Protein AF-A0A4V2HFD7-F1 (afdb_monomer_lite)

Structure (mmCIF, N/CA/C/O backbone):
data_AF-A0A4V2HFD7-F1
#
_entry.id   AF-A0A4V2HFD7-F1
#
loop_
_atom_site.group_PDB
_atom_site.id
_atom_site.type_symbol
_atom_site.label_atom_id
_atom_site.label_alt_id
_atom_site.label_comp_id
_atom_site.label_asym_id
_atom_site.label_entity_id
_atom_site.label_seq_id
_atom_site.pdbx_PDB_ins_code
_atom_site.Cartn_x
_atom_site.Cartn_y
_atom_site.Cartn_z
_atom_site.occupancy
_atom_site.B_iso_or_equiv
_atom_site.auth_seq_id
_atom_site.auth_comp_id
_atom_site.auth_asym_id
_atom_site.auth_atom_id
_atom_site.pdbx_PDB_model_num
ATOM 1 N N . MET A 1 1 ? 8.746 -6.300 13.287 1.00 52.84 1 MET A N 1
ATOM 2 C CA . MET A 1 1 ? 8.370 -5.590 12.043 1.00 52.84 1 MET A CA 1
ATOM 3 C C . MET A 1 1 ? 6.891 -5.857 11.787 1.00 52.84 1 MET A C 1
ATOM 5 O O . MET A 1 1 ? 6.496 -7.004 11.933 1.00 52.84 1 MET A O 1
ATOM 9 N N . SER A 1 2 ? 6.051 -4.842 11.544 1.00 74.88 2 SER A N 1
ATOM 10 C CA . SER A 1 2 ? 4.606 -5.054 11.321 1.00 74.88 2 SER A CA 1
ATOM 11 C C . SER A 1 2 ? 4.318 -5.345 9.844 1.00 74.88 2 SER A C 1
ATOM 13 O O . SER A 1 2 ? 4.991 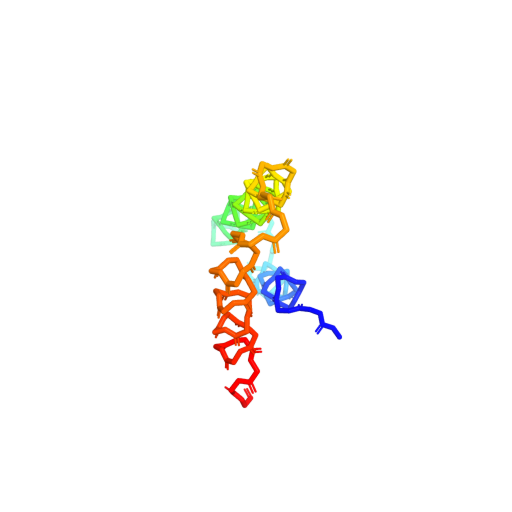-4.795 8.975 1.00 74.88 2 SER A O 1
ATOM 15 N N . ALA A 1 3 ? 3.322 -6.188 9.551 1.00 78.00 3 ALA A N 1
ATOM 16 C CA . ALA A 1 3 ? 2.988 -6.590 8.178 1.00 78.00 3 ALA A CA 1
ATOM 17 C C . ALA A 1 3 ? 2.785 -5.404 7.202 1.00 78.00 3 ALA A C 1
ATOM 19 O O . ALA A 1 3 ? 3.344 -5.450 6.110 1.00 78.00 3 ALA A O 1
ATOM 20 N N . PRO A 1 4 ? 2.119 -4.289 7.582 1.00 79.31 4 PRO A N 1
ATOM 21 C CA . PRO A 1 4 ? 2.001 -3.121 6.702 1.00 79.31 4 PRO A CA 1
ATOM 22 C C . PRO A 1 4 ? 3.346 -2.482 6.324 1.00 79.31 4 PRO A C 1
ATOM 24 O O . PRO A 1 4 ? 3.512 -2.002 5.209 1.00 79.31 4 PRO A O 1
ATOM 27 N N . VAL A 1 5 ? 4.320 -2.490 7.241 1.00 83.12 5 VAL A N 1
ATOM 28 C CA . VAL A 1 5 ? 5.675 -1.978 6.975 1.00 83.12 5 VAL A CA 1
ATOM 29 C C . VAL A 1 5 ? 6.440 -2.934 6.057 1.00 83.12 5 VAL A C 1
ATOM 31 O O . VAL A 1 5 ? 7.172 -2.479 5.185 1.00 83.12 5 VAL A O 1
ATOM 34 N N . ALA A 1 6 ? 6.241 -4.247 6.210 1.00 89.69 6 ALA A N 1
ATOM 35 C CA . ALA A 1 6 ? 6.854 -5.244 5.337 1.00 89.69 6 ALA A CA 1
ATOM 36 C C . ALA A 1 6 ? 6.360 -5.138 3.886 1.00 89.69 6 ALA A C 1
ATOM 38 O O . ALA A 1 6 ? 7.175 -5.201 2.972 1.00 89.69 6 ALA A O 1
ATOM 39 N N . VAL A 1 7 ? 5.061 -4.905 3.671 1.00 90.94 7 VAL A N 1
ATOM 40 C CA . VAL A 1 7 ? 4.496 -4.722 2.322 1.00 90.94 7 VAL A CA 1
ATOM 41 C C . VAL A 1 7 ? 5.109 -3.508 1.621 1.00 90.94 7 VAL A C 1
ATOM 43 O O . VAL A 1 7 ? 5.556 -3.630 0.485 1.00 90.94 7 VAL A O 1
ATOM 46 N N . LEU A 1 8 ? 5.192 -2.356 2.298 1.00 94.44 8 LEU A N 1
ATOM 47 C CA . LEU A 1 8 ? 5.808 -1.161 1.708 1.00 94.44 8 LEU A CA 1
ATOM 48 C C . LEU A 1 8 ? 7.291 -1.382 1.381 1.00 94.44 8 LEU A C 1
ATOM 50 O O . LEU A 1 8 ? 7.732 -0.986 0.310 1.00 94.44 8 LEU A O 1
ATOM 54 N N . ALA A 1 9 ? 8.029 -2.081 2.249 1.00 94.50 9 ALA A N 1
ATOM 55 C CA . ALA A 1 9 ? 9.437 -2.397 2.014 1.00 94.50 9 ALA A CA 1
ATOM 56 C C . ALA A 1 9 ? 9.657 -3.335 0.810 1.00 94.50 9 ALA A C 1
ATOM 58 O O . ALA A 1 9 ? 10.670 -3.225 0.122 1.00 94.50 9 ALA A O 1
ATOM 59 N N . VAL A 1 10 ? 8.724 -4.256 0.542 1.00 96.94 10 VAL A N 1
ATOM 60 C CA . VAL A 1 10 ? 8.770 -5.091 -0.670 1.00 96.94 10 VAL A CA 1
ATOM 61 C C . VAL A 1 10 ? 8.544 -4.232 -1.910 1.00 96.94 10 VAL A C 1
ATOM 63 O O . VAL A 1 10 ? 9.313 -4.339 -2.858 1.00 96.94 10 VAL A O 1
ATOM 66 N N . ILE A 1 11 ? 7.544 -3.346 -1.890 1.00 96.19 11 ILE A N 1
ATOM 67 C CA . ILE A 1 11 ? 7.273 -2.450 -3.022 1.00 96.19 11 ILE A CA 1
ATOM 68 C C . ILE A 1 11 ? 8.472 -1.527 -3.281 1.00 96.19 11 ILE A C 1
ATOM 70 O O . ILE A 1 11 ? 8.864 -1.367 -4.430 1.00 96.19 11 ILE A O 1
ATOM 74 N N . ASP A 1 12 ? 9.102 -0.991 -2.231 1.00 97.56 12 ASP A N 1
ATOM 75 C CA . ASP A 1 12 ? 10.321 -0.177 -2.342 1.00 97.56 12 ASP A CA 1
ATOM 76 C C . ASP A 1 12 ? 11.447 -0.923 -3.072 1.00 97.56 12 ASP A C 1
ATOM 78 O O . ASP A 1 12 ? 12.045 -0.394 -4.009 1.00 97.56 12 ASP A O 1
ATOM 82 N N . ARG A 1 13 ? 11.678 -2.192 -2.718 1.00 97.75 13 ARG A N 1
ATOM 83 C CA . ARG A 1 13 ? 12.669 -3.031 -3.402 1.00 97.75 13 ARG A CA 1
ATOM 84 C C . ARG A 1 13 ? 12.314 -3.276 -4.871 1.00 97.75 13 ARG A C 1
ATOM 86 O O . ARG A 1 13 ? 13.210 -3.299 -5.711 1.00 97.75 13 ARG A O 1
ATOM 93 N N . GLU A 1 14 ? 11.038 -3.477 -5.193 1.00 97.94 14 GLU A N 1
ATOM 94 C CA . GLU A 1 14 ? 10.613 -3.686 -6.582 1.00 97.94 14 GLU A CA 1
ATOM 95 C C . GLU A 1 14 ? 10.715 -2.401 -7.417 1.00 97.94 14 GLU A C 1
ATOM 97 O O . GLU A 1 14 ? 11.108 -2.470 -8.579 1.00 97.94 14 GLU A O 1
ATOM 102 N N . ILE A 1 15 ? 10.469 -1.225 -6.827 1.00 97.75 15 ILE A N 1
ATOM 103 C CA . ILE A 1 15 ? 10.718 0.072 -7.477 1.00 97.75 15 ILE A CA 1
ATOM 104 C C . ILE A 1 15 ? 12.204 0.211 -7.821 1.00 97.75 15 ILE A C 1
ATOM 106 O O . ILE A 1 15 ? 12.545 0.537 -8.958 1.00 97.75 15 ILE A O 1
ATOM 110 N N . GLU A 1 16 ? 13.098 -0.068 -6.867 1.00 97.00 16 GLU A N 1
ATOM 111 C CA . GLU A 1 16 ? 14.548 -0.041 -7.102 1.00 97.00 16 GLU A CA 1
ATOM 112 C C . GLU A 1 16 ? 14.955 -1.034 -8.199 1.00 97.00 16 GLU A C 1
ATOM 114 O O . GLU A 1 16 ? 15.708 -0.685 -9.110 1.00 97.00 16 GLU A O 1
ATOM 119 N N . ARG A 1 17 ? 14.409 -2.257 -8.157 1.00 97.19 17 ARG A N 1
ATOM 120 C CA . ARG A 1 17 ? 14.657 -3.302 -9.160 1.00 97.19 17 ARG A CA 1
ATOM 121 C C . ARG A 1 17 ? 14.188 -2.895 -10.559 1.00 97.19 17 ARG A C 1
ATOM 123 O O . ARG A 1 17 ? 14.854 -3.237 -11.534 1.00 97.19 17 ARG A O 1
ATOM 130 N N . ALA A 1 18 ? 13.075 -2.172 -10.660 1.00 96.62 18 ALA A N 1
ATOM 131 C CA . ALA A 1 18 ? 12.529 -1.659 -11.915 1.00 96.62 18 ALA A CA 1
ATOM 132 C C . ALA A 1 18 ? 13.249 -0.395 -12.429 1.00 96.62 18 ALA A C 1
ATOM 134 O O . ALA A 1 18 ? 12.898 0.119 -13.488 1.00 96.62 18 ALA A O 1
ATOM 135 N N . GLY A 1 19 ? 14.261 0.108 -11.710 1.00 95.94 19 GLY A N 1
ATOM 136 C CA . GLY A 1 19 ? 15.013 1.305 -12.092 1.00 95.94 19 GLY A CA 1
ATOM 137 C C . GLY A 1 19 ? 14.312 2.620 -11.741 1.00 95.94 19 GLY A C 1
ATOM 138 O O . GLY A 1 19 ? 14.596 3.649 -12.353 1.00 95.94 19 GLY A O 1
ATOM 139 N N . GLY A 1 20 ? 13.408 2.595 -10.759 1.00 94.56 20 GLY A N 1
ATOM 140 C CA . GLY A 1 20 ? 12.728 3.780 -10.252 1.00 94.56 20 GLY A CA 1
ATOM 141 C C . GLY A 1 20 ? 11.829 4.458 -11.284 1.00 94.56 20 GLY A C 1
ATOM 142 O O . GLY A 1 20 ? 11.258 3.832 -12.172 1.00 94.56 20 GLY A O 1
ATOM 143 N N . ASP A 1 21 ? 11.710 5.774 -11.184 1.00 95.25 21 ASP A N 1
ATOM 144 C CA . ASP A 1 21 ? 10.847 6.591 -12.043 1.00 95.25 21 ASP A CA 1
ATOM 145 C C . ASP A 1 21 ? 11.328 6.717 -13.500 1.00 95.25 21 ASP A C 1
ATOM 147 O O . ASP A 1 21 ? 10.607 7.236 -14.359 1.00 95.25 21 ASP A O 1
ATOM 151 N N . SER A 1 22 ? 12.533 6.230 -13.796 1.00 96.19 22 SER A N 1
ATOM 152 C CA . SER A 1 22 ? 13.130 6.288 -15.129 1.00 96.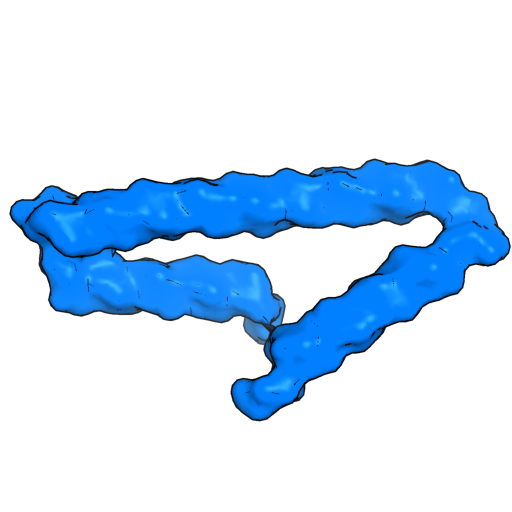19 22 SER A CA 1
ATOM 153 C C . SER A 1 22 ? 12.420 5.363 -16.125 1.00 96.19 22 SER A C 1
ATOM 155 O O . SER A 1 22 ? 12.399 5.653 -17.323 1.00 96.19 22 SER A O 1
ATOM 157 N N . TYR A 1 23 ? 11.768 4.302 -15.642 1.00 93.94 23 TYR A N 1
ATOM 158 C CA . TYR A 1 23 ? 11.059 3.313 -16.458 1.00 93.94 23 TYR A CA 1
ATOM 159 C C . TYR A 1 23 ? 9.559 3.301 -16.141 1.00 93.94 23 TYR A C 1
ATOM 161 O O . TYR A 1 23 ? 9.147 3.674 -15.044 1.00 93.94 23 TYR A O 1
ATOM 169 N N . SER A 1 24 ? 8.729 2.893 -17.110 1.00 95.56 24 SER A N 1
ATOM 170 C CA . SER A 1 24 ? 7.266 2.811 -16.939 1.00 95.56 24 SER A CA 1
ATOM 171 C C . SER A 1 24 ? 6.889 1.969 -15.728 1.00 95.56 24 SER A C 1
ATOM 173 O O . SER A 1 24 ? 6.163 2.439 -14.862 1.00 95.56 24 SER A O 1
ATOM 175 N N . ASP A 1 25 ? 7.477 0.782 -15.625 1.00 94.25 25 ASP A N 1
ATOM 176 C CA . ASP A 1 25 ? 7.125 -0.201 -14.605 1.00 94.25 25 ASP A CA 1
ATOM 177 C C . ASP A 1 25 ? 7.463 0.314 -13.200 1.00 94.25 25 ASP A C 1
ATOM 179 O O . ASP A 1 25 ? 6.701 0.119 -12.256 1.00 94.25 25 ASP A O 1
ATOM 183 N N . GLY A 1 26 ? 8.577 1.036 -13.051 1.00 97.06 26 GLY A N 1
ATOM 184 C CA . GLY A 1 26 ? 8.934 1.652 -11.778 1.00 97.06 26 GLY A CA 1
ATOM 185 C C . GLY A 1 26 ? 8.036 2.839 -11.410 1.0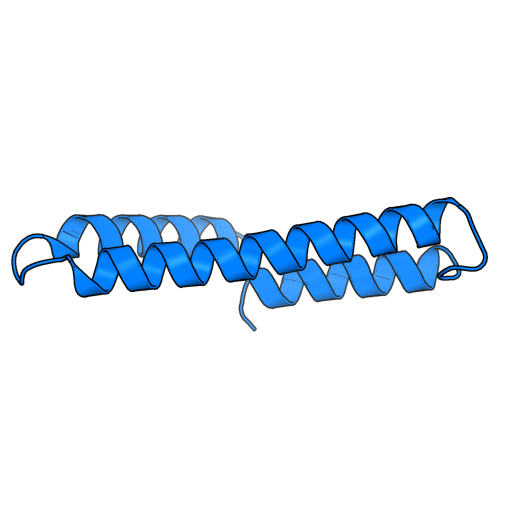0 97.06 26 GLY A C 1
ATOM 186 O O . GLY A 1 26 ? 7.718 3.000 -10.232 1.00 97.06 26 GLY A O 1
ATOM 187 N N . ARG A 1 27 ? 7.543 3.622 -12.384 1.00 97.69 27 ARG A N 1
ATOM 188 C CA . ARG A 1 27 ? 6.522 4.662 -12.134 1.00 97.69 27 ARG A CA 1
ATOM 189 C C . ARG A 1 27 ? 5.192 4.060 -11.688 1.00 97.69 27 ARG A C 1
ATOM 191 O O . ARG A 1 27 ? 4.641 4.517 -10.689 1.00 97.69 27 ARG A O 1
ATOM 198 N N . ASP A 1 28 ? 4.738 3.000 -12.348 1.00 97.81 28 ASP A N 1
ATOM 199 C CA . ASP A 1 28 ? 3.514 2.291 -11.964 1.00 97.81 28 ASP A CA 1
ATOM 200 C C . ASP A 1 28 ? 3.636 1.732 -10.534 1.00 97.81 28 ASP A C 1
ATOM 202 O O . ASP A 1 28 ? 2.726 1.867 -9.714 1.00 97.81 28 ASP A O 1
ATOM 206 N N . LEU A 1 29 ? 4.799 1.174 -10.175 1.00 97.69 29 LEU A N 1
ATOM 207 C CA . LEU A 1 29 ? 5.065 0.696 -8.815 1.00 97.69 29 LEU A CA 1
ATOM 208 C C . LEU A 1 29 ? 5.094 1.827 -7.773 1.00 97.69 29 LEU A C 1
ATOM 210 O O . LEU A 1 29 ? 4.636 1.620 -6.646 1.00 97.69 29 LEU A O 1
ATOM 214 N N . ILE A 1 30 ? 5.575 3.024 -8.123 1.00 97.69 30 ILE A N 1
ATOM 215 C CA . ILE A 1 30 ? 5.511 4.211 -7.252 1.00 97.69 30 ILE A CA 1
ATOM 216 C C . ILE A 1 30 ? 4.053 4.616 -6.991 1.00 97.69 30 ILE A C 1
ATOM 218 O O . ILE A 1 30 ? 3.694 4.909 -5.845 1.00 97.69 30 ILE A O 1
ATOM 222 N N . GLU A 1 31 ? 3.192 4.586 -8.010 1.00 97.44 31 GLU A N 1
ATOM 223 C CA . GLU A 1 31 ? 1.758 4.853 -7.847 1.00 97.44 31 GLU A CA 1
ATOM 224 C C . GLU A 1 31 ? 1.087 3.803 -6.952 1.00 97.44 31 GLU A C 1
ATOM 226 O O . GLU A 1 31 ? 0.376 4.149 -6.001 1.00 97.44 31 GLU A O 1
ATOM 231 N N . VAL A 1 32 ? 1.382 2.518 -7.180 1.00 96.94 32 VAL A N 1
ATOM 232 C CA . VAL A 1 32 ? 0.905 1.413 -6.333 1.00 96.94 32 VAL A CA 1
ATOM 233 C C . VAL A 1 32 ? 1.353 1.608 -4.887 1.00 96.94 32 VAL A C 1
ATOM 235 O O . VAL A 1 32 ? 0.546 1.475 -3.963 1.00 96.94 32 VAL A O 1
ATOM 238 N N . ARG A 1 33 ? 2.616 1.978 -4.663 1.00 97.50 33 ARG A N 1
ATOM 239 C CA . ARG A 1 33 ? 3.144 2.253 -3.325 1.00 97.50 33 ARG A CA 1
ATOM 240 C C . ARG A 1 33 ? 2.353 3.348 -2.618 1.00 97.50 33 ARG A C 1
ATOM 242 O O . ARG A 1 33 ? 2.006 3.190 -1.445 1.00 97.50 33 ARG A O 1
ATOM 249 N N . ALA A 1 34 ? 2.073 4.450 -3.313 1.00 97.19 34 ALA A N 1
ATOM 250 C CA . ALA A 1 34 ? 1.312 5.565 -2.763 1.00 97.19 34 ALA A CA 1
ATOM 251 C C . ALA A 1 34 ? -0.118 5.136 -2.395 1.00 97.19 34 ALA A C 1
ATOM 253 O O . ALA A 1 34 ? -0.583 5.427 -1.289 1.00 97.19 34 ALA A O 1
ATOM 254 N N . ALA A 1 35 ? -0.783 4.373 -3.268 1.00 96.56 35 ALA A N 1
ATOM 255 C CA . ALA A 1 35 ? -2.118 3.839 -3.012 1.00 96.56 35 ALA A CA 1
ATOM 256 C C . ALA A 1 35 ? -2.147 2.892 -1.797 1.00 96.56 35 ALA A C 1
ATOM 258 O O . ALA A 1 35 ? -3.009 3.020 -0.923 1.00 96.56 35 ALA A O 1
ATOM 259 N N . VAL A 1 36 ? -1.173 1.980 -1.690 1.00 95.62 36 VAL A N 1
ATOM 260 C CA . VAL A 1 36 ? -1.058 1.043 -0.560 1.00 95.62 36 VAL A CA 1
ATOM 261 C C . VAL A 1 36 ? -0.779 1.783 0.749 1.00 95.62 36 VAL A C 1
ATOM 263 O O . VAL A 1 36 ? -1.406 1.485 1.767 1.00 95.62 36 VAL A O 1
ATOM 266 N N . ALA A 1 37 ? 0.108 2.781 0.740 1.00 94.06 37 ALA A N 1
ATOM 267 C CA . ALA A 1 37 ? 0.357 3.619 1.911 1.00 94.06 37 ALA A CA 1
ATOM 268 C C . ALA A 1 37 ? -0.917 4.359 2.359 1.00 94.06 37 ALA A C 1
ATOM 270 O O . ALA A 1 37 ? -1.228 4.384 3.553 1.00 94.06 37 ALA A O 1
ATOM 271 N N . GLY A 1 38 ? -1.689 4.894 1.407 1.00 93.00 38 GLY A N 1
ATOM 272 C CA . GLY A 1 38 ? -2.993 5.506 1.666 1.00 93.00 38 GLY A CA 1
ATOM 273 C C . GLY A 1 38 ? -3.984 4.534 2.310 1.00 93.00 38 GLY A C 1
ATOM 274 O O . GLY A 1 38 ? -4.595 4.859 3.329 1.00 93.00 38 GLY A O 1
ATOM 275 N N . LEU A 1 39 ? -4.086 3.309 1.786 1.00 93.75 39 LEU A N 1
ATOM 276 C CA . LEU A 1 39 ? -4.962 2.270 2.333 1.00 93.75 39 LEU A CA 1
ATOM 277 C C . LEU A 1 39 ? -4.566 1.858 3.759 1.00 93.75 39 LEU A C 1
ATOM 279 O O . LEU A 1 39 ? -5.438 1.669 4.610 1.00 93.75 39 LEU A O 1
ATOM 283 N N . ILE A 1 40 ? -3.265 1.735 4.043 1.00 89.81 40 ILE A N 1
ATOM 284 C CA . ILE A 1 40 ? -2.759 1.423 5.389 1.00 89.81 40 ILE A CA 1
ATOM 285 C C . ILE A 1 40 ? -3.167 2.518 6.379 1.00 89.81 40 ILE A C 1
ATOM 287 O O . ILE A 1 40 ? -3.638 2.201 7.474 1.00 89.81 40 ILE A O 1
ATOM 291 N N . THR A 1 41 ? -3.012 3.788 6.000 1.00 91.06 41 THR A N 1
ATOM 292 C CA . THR A 1 41 ? -3.425 4.932 6.825 1.00 91.06 41 THR A CA 1
ATOM 293 C C . THR A 1 41 ? -4.931 4.915 7.069 1.00 91.06 41 THR A C 1
ATOM 295 O O . THR A 1 41 ? -5.352 4.870 8.222 1.00 91.06 41 THR A O 1
ATOM 298 N N . ALA A 1 42 ? -5.741 4.806 6.013 1.00 89.00 42 ALA A N 1
ATOM 299 C CA . ALA A 1 42 ? -7.198 4.752 6.135 1.00 89.00 42 ALA A CA 1
ATOM 300 C C . ALA A 1 42 ? -7.673 3.576 7.010 1.00 89.00 42 ALA A C 1
ATOM 302 O O . ALA A 1 42 ? -8.600 3.715 7.806 1.00 89.00 42 ALA A O 1
ATOM 303 N N . SER A 1 43 ? -7.004 2.423 6.916 1.00 88.75 43 SER A N 1
ATOM 304 C CA . SER A 1 43 ? -7.305 1.252 7.747 1.00 88.75 43 SER A CA 1
ATOM 305 C C . SER A 1 43 ? -6.997 1.500 9.226 1.00 88.75 43 SER A C 1
ATOM 307 O O . SER A 1 43 ? -7.749 1.058 10.095 1.00 88.75 43 SER A O 1
ATOM 309 N N . ARG A 1 44 ? -5.904 2.213 9.532 1.00 87.25 44 ARG A N 1
ATOM 310 C CA . ARG A 1 44 ? -5.565 2.606 10.909 1.00 87.25 44 ARG A CA 1
ATOM 311 C C . ARG A 1 44 ? -6.586 3.588 11.469 1.00 87.25 44 ARG A C 1
ATOM 313 O O . ARG A 1 44 ? -7.046 3.379 12.589 1.00 87.25 44 ARG A O 1
ATOM 320 N N . ASP A 1 45 ? -6.980 4.583 10.682 1.00 87.00 45 ASP A N 1
ATOM 321 C CA . ASP A 1 45 ? -7.970 5.583 11.087 1.00 87.00 45 ASP A CA 1
ATOM 322 C C . ASP A 1 45 ? -9.335 4.936 11.339 1.00 87.00 45 ASP A C 1
ATOM 324 O O . ASP A 1 45 ? -9.941 5.141 12.391 1.00 87.00 45 ASP A O 1
ATOM 328 N N . ALA A 1 46 ? -9.789 4.071 10.426 1.00 83.06 46 ALA A N 1
ATOM 329 C CA . ALA A 1 46 ? -11.025 3.314 10.594 1.00 83.06 46 ALA A CA 1
ATOM 330 C C . ALA A 1 46 ? -10.994 2.464 11.870 1.00 83.06 46 ALA A C 1
ATOM 332 O O . ALA A 1 46 ? -11.963 2.435 12.631 1.00 83.06 46 ALA A O 1
ATOM 333 N N . ALA A 1 47 ? -9.870 1.806 12.148 1.00 82.88 47 ALA A N 1
ATOM 334 C CA . ALA A 1 47 ? -9.750 0.993 13.343 1.00 82.88 47 ALA A CA 1
ATOM 335 C C . ALA A 1 47 ? -9.691 1.829 14.634 1.00 82.88 47 ALA A C 1
ATOM 337 O O . ALA A 1 47 ? -10.255 1.410 15.644 1.00 82.88 47 ALA A O 1
ATOM 338 N N . ALA A 1 48 ? -9.090 3.021 14.603 1.00 80.81 48 ALA A N 1
ATOM 339 C CA . ALA A 1 48 ? -9.130 3.967 15.717 1.00 80.81 48 ALA A CA 1
ATOM 340 C C . ALA A 1 48 ? -10.560 4.469 15.989 1.00 80.81 48 ALA A C 1
ATOM 342 O O . ALA A 1 48 ? -10.980 4.532 17.144 1.00 80.81 48 ALA A O 1
ATOM 343 N N . VAL A 1 49 ? -11.341 4.750 14.938 1.00 81.50 49 VAL A N 1
ATOM 344 C CA . VAL A 1 49 ? -12.766 5.113 15.055 1.00 81.50 49 VAL A CA 1
ATOM 345 C C . VAL A 1 49 ? -13.594 3.963 15.633 1.00 81.50 49 VAL A C 1
ATOM 347 O O . VAL A 1 49 ? -14.467 4.188 16.468 1.00 81.50 49 VAL A O 1
ATOM 350 N N . LEU A 1 50 ? -13.335 2.724 15.215 1.00 77.62 50 LEU A N 1
ATOM 351 C CA . LEU A 1 50 ? -14.020 1.557 15.775 1.00 77.62 50 LEU A CA 1
ATOM 352 C C . LEU A 1 50 ? -13.661 1.342 17.252 1.00 77.62 50 LEU A C 1
ATOM 354 O O . LEU A 1 50 ? -14.540 1.037 18.052 1.00 77.62 50 LEU A O 1
ATOM 358 N N . GLN A 1 51 ? -12.398 1.545 17.632 1.00 74.94 51 GLN A N 1
ATOM 359 C CA . GLN A 1 51 ? -11.965 1.452 19.029 1.00 74.94 51 GLN A CA 1
ATOM 360 C C . GLN A 1 51 ? -12.579 2.549 19.905 1.00 74.94 51 GLN A C 1
ATOM 362 O O . GLN A 1 51 ? -12.984 2.258 21.028 1.00 74.94 51 GLN A O 1
ATOM 367 N N . SER A 1 52 ? -12.689 3.785 19.406 1.00 73.88 52 SER A N 1
ATOM 368 C CA . SER A 1 52 ? -13.255 4.903 20.176 1.00 73.88 52 SER A CA 1
ATOM 369 C C . SER A 1 52 ? -14.764 4.787 20.400 1.00 73.88 52 SER A C 1
ATOM 371 O O . SER A 1 52 ? -15.283 5.359 21.356 1.00 73.88 52 SER A O 1
ATOM 373 N N . LYS A 1 53 ? -15.465 4.031 19.547 1.00 71.88 53 LYS A N 1
ATOM 374 C CA . LYS A 1 53 ? -16.908 3.772 19.656 1.00 71.88 53 LYS A CA 1
ATOM 375 C C . LYS A 1 53 ? -17.256 2.499 20.428 1.00 71.88 53 LYS A C 1
ATOM 377 O O . LYS A 1 53 ? -18.412 2.33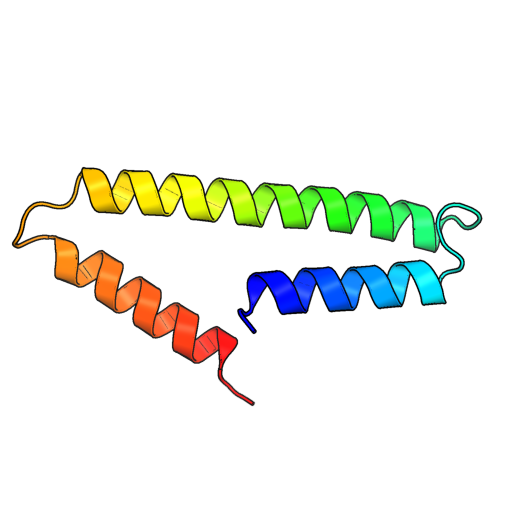5 20.800 1.00 71.88 53 LYS A O 1
ATOM 382 N N . ALA A 1 54 ? -16.293 1.611 20.672 1.00 62.72 54 ALA A N 1
ATOM 383 C CA . ALA A 1 54 ? -16.552 0.348 21.348 1.00 62.72 54 ALA A CA 1
ATOM 384 C C . ALA A 1 54 ? -16.724 0.550 22.864 1.00 62.72 54 ALA A C 1
ATOM 386 O O . ALA A 1 54 ? -15.767 0.871 23.575 1.00 62.72 54 ALA A O 1
ATOM 387 N N . GLY A 1 55 ? -17.935 0.305 23.375 1.00 60.75 55 GLY A N 1
ATOM 388 C CA . GLY A 1 55 ? -18.171 0.171 24.815 1.00 60.75 55 GLY A CA 1
ATOM 389 C C . GLY A 1 55 ? -17.432 -1.046 25.410 1.00 60.75 55 GLY A C 1
ATOM 390 O O . GLY A 1 55 ? -17.009 -1.933 24.662 1.00 60.75 55 GLY A O 1
ATOM 391 N N . PRO A 1 56 ? -17.295 -1.158 26.748 1.00 59.47 56 PRO A N 1
ATOM 392 C CA . PRO A 1 56 ? -16.523 -2.227 27.404 1.00 59.47 56 PRO A CA 1
ATOM 393 C C . PRO A 1 56 ? -16.929 -3.660 27.009 1.00 59.47 56 PRO A C 1
ATOM 395 O O . PRO A 1 56 ? -16.102 -4.565 27.054 1.00 59.47 56 PRO A O 1
ATOM 398 N N . LEU A 1 57 ? -18.186 -3.860 26.598 1.00 58.41 57 LEU A N 1
ATOM 399 C CA . LEU A 1 57 ? -18.753 -5.149 26.181 1.00 58.41 57 LEU A CA 1
ATOM 400 C C . LEU A 1 57 ? -18.727 -5.382 24.653 1.00 58.41 57 LEU A C 1
ATOM 402 O O . LEU A 1 57 ? -19.008 -6.491 24.210 1.00 58.41 57 LEU A O 1
ATOM 406 N N . GLU A 1 58 ? -18.358 -4.383 23.842 1.00 56.31 58 GLU A N 1
ATOM 407 C CA . GLU A 1 58 ? -18.340 -4.461 22.366 1.00 56.31 58 GLU A CA 1
ATOM 408 C C . GLU A 1 58 ? -16.925 -4.615 21.775 1.00 56.31 58 GLU A C 1
ATOM 410 O O . GLU A 1 58 ? -16.760 -4.854 20.577 1.00 56.31 58 GLU A O 1
ATOM 415 N N . GLN A 1 59 ? -15.880 -4.543 22.609 1.00 56.78 59 GLN A N 1
ATOM 416 C CA . GLN A 1 59 ? -14.483 -4.696 22.182 1.00 56.78 59 GLN A CA 1
ATOM 417 C C . GLN A 1 59 ? -14.095 -6.124 21.767 1.00 56.78 59 GLN A C 1
ATOM 419 O O . GLN A 1 59 ? -13.049 -6.310 21.144 1.00 56.78 59 GLN A O 1
ATOM 424 N N . GLU A 1 60 ? -14.924 -7.128 22.057 1.00 58.84 60 GLU A N 1
ATOM 425 C CA . GLU A 1 60 ? -14.686 -8.530 21.689 1.00 58.84 60 GLU A CA 1
ATOM 426 C C . GLU A 1 60 ? -14.543 -8.698 20.162 1.00 58.84 60 GLU A C 1
ATOM 428 O O . GLU A 1 60 ? -13.647 -9.398 19.680 1.00 58.84 60 GLU A O 1
ATOM 433 N N . THR A 1 61 ? -15.375 -7.999 19.381 1.00 63.41 61 THR A N 1
ATOM 434 C CA . THR A 1 61 ? -15.398 -8.118 17.914 1.00 63.41 61 THR A CA 1
ATOM 435 C C . THR A 1 61 ? -14.173 -7.470 17.252 1.00 63.41 61 THR A C 1
ATOM 437 O O . THR A 1 61 ? -13.494 -8.170 16.493 1.00 63.41 61 THR A O 1
ATOM 440 N N . PRO A 1 62 ? 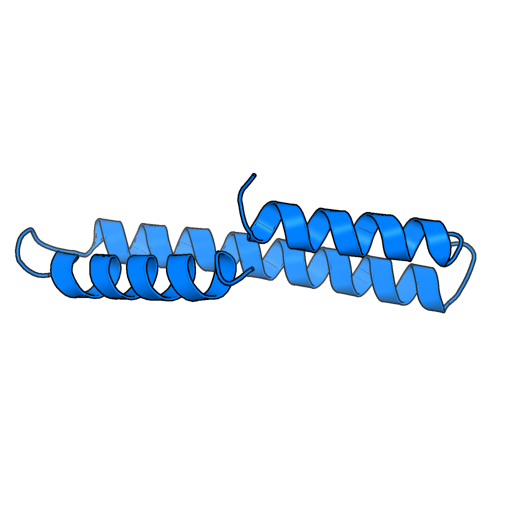-13.786 -6.211 17.567 1.00 63.22 62 PRO A N 1
ATOM 441 C CA . PRO A 1 62 ? -12.519 -5.639 17.106 1.00 63.22 62 PRO A CA 1
ATOM 442 C C . PRO A 1 62 ? -11.307 -6.493 17.494 1.00 63.22 62 PRO A C 1
ATOM 444 O O . PRO A 1 62 ? -10.420 -6.717 16.672 1.00 63.22 62 PRO A O 1
ATOM 447 N N . ARG A 1 63 ? -11.280 -7.039 18.719 1.00 65.94 63 ARG A N 1
ATOM 448 C CA . ARG A 1 63 ? -10.164 -7.858 19.220 1.00 65.94 63 ARG A CA 1
ATOM 449 C C . ARG A 1 63 ? -10.012 -9.165 18.438 1.00 65.94 63 ARG A C 1
ATOM 451 O O . ARG A 1 63 ? -8.892 -9.545 18.09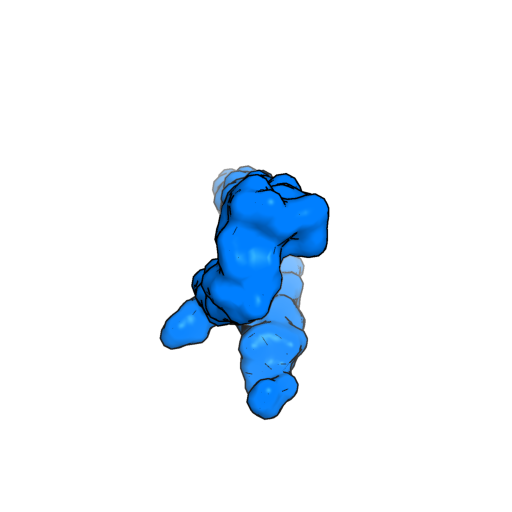4 1.00 65.94 63 ARG A O 1
ATOM 458 N N . ARG A 1 64 ? -11.124 -9.823 18.090 1.00 69.94 64 ARG A N 1
ATOM 459 C CA . ARG A 1 64 ? -11.134 -11.021 17.230 1.00 69.94 64 ARG A CA 1
ATOM 460 C C . ARG A 1 64 ? -10.702 -10.713 15.800 1.00 69.94 64 ARG A C 1
ATOM 462 O O . ARG A 1 64 ? -9.961 -11.507 15.222 1.00 69.94 64 ARG A O 1
ATOM 469 N N . LEU A 1 65 ? -11.109 -9.566 15.255 1.00 68.12 65 LEU A N 1
ATOM 470 C CA . LEU A 1 65 ? -10.725 -9.134 13.909 1.00 68.12 65 LEU A CA 1
ATOM 471 C C . LEU A 1 65 ? -9.218 -8.848 13.827 1.00 68.12 65 LEU A C 1
ATOM 473 O O . LEU A 1 65 ? -8.540 -9.358 12.940 1.00 68.12 65 LEU A O 1
ATOM 477 N N . TYR A 1 66 ? -8.667 -8.136 14.814 1.00 67.88 66 TYR A N 1
ATOM 478 C CA . TYR A 1 66 ? -7.223 -7.925 14.938 1.00 67.88 66 TYR A CA 1
ATOM 479 C C . TYR A 1 66 ? -6.447 -9.233 15.130 1.00 67.88 66 TYR A C 1
ATOM 481 O O . TYR A 1 66 ? -5.413 -9.423 14.493 1.00 67.88 66 TYR A O 1
ATOM 489 N N . ALA A 1 67 ? -6.944 -10.159 15.955 1.00 71.12 67 ALA A N 1
ATOM 490 C CA . ALA A 1 67 ? -6.318 -11.468 16.140 1.00 71.12 67 ALA A CA 1
ATOM 491 C C . ALA A 1 67 ? -6.355 -12.328 14.863 1.00 71.12 67 ALA A C 1
ATOM 493 O O . ALA A 1 67 ? -5.417 -13.080 14.600 1.00 71.12 67 ALA A O 1
ATOM 494 N N . ALA A 1 68 ? -7.417 -12.225 14.061 1.00 70.00 68 ALA A N 1
ATOM 495 C CA . ALA A 1 68 ? -7.507 -12.887 12.764 1.00 70.00 68 ALA A CA 1
ATOM 496 C C . ALA A 1 68 ? -6.521 -12.278 11.754 1.00 70.00 68 ALA A C 1
ATOM 498 O O . ALA A 1 68 ? -5.783 -13.016 11.106 1.00 70.00 68 ALA A O 1
ATOM 499 N N . LEU A 1 69 ? -6.431 -10.947 11.684 1.00 67.38 69 LEU A N 1
ATOM 500 C CA . LEU A 1 69 ? -5.482 -10.244 10.813 1.00 67.38 69 LEU A CA 1
ATOM 501 C C . LEU A 1 69 ? -4.021 -10.518 11.196 1.00 67.38 69 LEU A C 1
ATOM 503 O O . LEU A 1 69 ? -3.188 -10.726 10.318 1.00 67.38 69 LEU A O 1
ATOM 507 N N . ALA A 1 70 ? -3.707 -10.591 12.492 1.00 65.69 70 ALA A N 1
ATOM 508 C CA . ALA A 1 70 ? -2.376 -10.961 12.973 1.00 65.69 70 ALA A CA 1
ATOM 509 C C . ALA A 1 70 ? -1.984 -12.397 12.580 1.00 65.69 70 ALA A C 1
ATOM 511 O O . ALA A 1 70 ? -0.814 -12.652 12.309 1.00 65.69 70 ALA A O 1
ATOM 512 N N . ARG A 1 71 ? -2.950 -13.324 12.502 1.00 68.88 71 ARG A N 1
ATOM 513 C CA . ARG A 1 71 ? -2.719 -14.689 11.997 1.00 68.88 71 ARG A CA 1
ATOM 514 C C . ARG A 1 71 ? -2.487 -14.720 10.489 1.00 68.88 71 ARG A C 1
ATOM 516 O O . ARG A 1 71 ? -1.629 -15.466 10.039 1.00 68.88 71 ARG A O 1
ATOM 523 N N . VAL A 1 72 ? -3.201 -13.896 9.725 1.00 66.94 72 VAL A N 1
ATOM 524 C CA . VAL A 1 72 ? -2.995 -13.780 8.271 1.00 66.94 72 VAL A CA 1
ATOM 525 C C . VAL A 1 72 ? -1.641 -13.132 7.951 1.00 66.94 72 VAL A C 1
ATOM 527 O O . VAL A 1 72 ? -0.967 -13.565 7.028 1.00 66.94 72 VAL A O 1
ATOM 530 N N . GLY A 1 73 ? -1.201 -12.148 8.741 1.00 54.22 73 GLY A N 1
ATOM 531 C CA . GLY A 1 73 ? 0.109 -11.500 8.584 1.00 54.22 73 GLY A CA 1
ATOM 532 C C . GLY A 1 73 ? 1.292 -12.223 9.244 1.00 54.22 73 GLY A C 1
ATOM 533 O O . GLY A 1 73 ? 2.406 -11.714 9.170 1.00 54.22 73 GLY A O 1
ATOM 534 N N . GLY A 1 74 ? 1.054 -13.351 9.922 1.00 49.94 74 GLY A N 1
ATOM 535 C CA . GLY A 1 74 ? 2.065 -14.142 10.638 1.00 49.94 74 GLY A CA 1
ATOM 536 C C . GLY A 1 74 ? 2.137 -15.607 10.201 1.00 49.94 74 GLY A C 1
ATOM 537 O O . GLY A 1 74 ? 2.804 -16.406 10.857 1.00 49.94 74 GLY A O 1
ATOM 538 N N . ALA A 1 75 ? 1.442 -15.981 9.125 1.00 44.88 75 ALA A N 1
ATOM 539 C CA . ALA A 1 75 ? 1.554 -17.305 8.534 1.00 44.88 75 ALA A CA 1
ATOM 540 C C . ALA A 1 75 ? 2.740 -17.342 7.556 1.00 44.88 75 ALA A C 1
ATOM 542 O O . ALA A 1 75 ? 2.550 -17.184 6.355 1.00 44.88 75 ALA A O 1
ATOM 543 N N . GLN A 1 76 ? 3.909 -17.634 8.143 1.00 45.25 76 GLN A N 1
ATOM 544 C CA . GLN A 1 76 ? 5.188 -18.030 7.525 1.00 45.25 76 GLN A CA 1
ATOM 545 C C . GLN A 1 76 ? 6.041 -16.912 6.916 1.00 45.25 76 GLN A C 1
ATOM 547 O O . GLN A 1 76 ? 5.584 -16.211 5.992 1.00 45.25 76 GLN A O 1
#

Sequence (76 aa):
MSAPVAVLAVIDREIERAGGDSYSDGRDLIEVRAAVAGLITASRDAAAVLQSKAGPLEQETPRRLYAALARVGGAQ

pLDDT: mean 81.63, std 15.82, range [44.88, 97.94]

Secondary structure (DSSP, 8-state):
--HHHHHHHHHHHHHHHTTGGGSHHHHHHHHHHHHHHHHHHHHHHHHHHHHHH--TTTTHHHHHHHHHHHHHTT--

Organism: NCBI:txid2480810

Radius of gyration: 16.38 Å; chains: 1; bounding box: 34×25×44 Å

Foldseek 3Di:
DFLLVVVLVVLVVVLVVQVAPVDPVSVVSVVVSVVSVVVVVVVVVVLVVVVVPADPVRVPVSVVVVVVVVCVSPPD